Protein AF-A0A177K7T8-F1 (afdb_monomer)

Structure (mmCIF, N/CA/C/O backbone):
data_AF-A0A177K7T8-F1
#
_entry.id   AF-A0A177K7T8-F1
#
loop_
_atom_site.group_PDB
_atom_site.id
_atom_site.type_symbol
_atom_site.label_atom_id
_atom_site.label_alt_id
_atom_site.label_comp_id
_atom_site.label_asym_id
_atom_site.label_entity_id
_atom_site.label_seq_id
_atom_site.pdbx_PDB_ins_code
_atom_site.Cartn_x
_atom_site.Cartn_y
_atom_site.Cartn_z
_atom_site.occupancy
_atom_site.B_iso_or_equiv
_atom_site.auth_seq_id
_atom_site.auth_comp_id
_atom_site.auth_asym_id
_atom_site.auth_atom_id
_atom_site.pdbx_PDB_model_num
ATOM 1 N N . MET A 1 1 ? -25.992 -9.221 53.173 1.00 39.00 1 MET A N 1
ATOM 2 C CA . MET A 1 1 ? -25.599 -9.993 51.975 1.00 39.00 1 MET A CA 1
ATOM 3 C C . MET A 1 1 ? -24.998 -9.022 50.978 1.00 39.00 1 MET A C 1
ATOM 5 O O . MET A 1 1 ? -25.720 -8.191 50.447 1.00 39.00 1 MET A O 1
ATOM 9 N N . SER A 1 2 ? -23.681 -9.056 50.807 1.00 45.81 2 SER A N 1
ATOM 10 C CA . SER A 1 2 ? -22.957 -8.181 49.880 1.00 45.81 2 SER A CA 1
ATOM 11 C C . SER A 1 2 ? -22.927 -8.859 48.512 1.00 45.81 2 SER A C 1
ATOM 13 O O . SER A 1 2 ? -22.487 -10.004 48.419 1.00 45.81 2 SER A O 1
ATOM 15 N N . ALA A 1 3 ? -23.432 -8.201 47.467 1.00 57.06 3 ALA A N 1
ATOM 16 C CA . ALA A 1 3 ? -23.362 -8.731 46.108 1.00 57.06 3 ALA A CA 1
ATOM 17 C C . ALA A 1 3 ? -21.888 -8.940 45.698 1.00 57.06 3 ALA A C 1
ATOM 19 O O . ALA A 1 3 ? -21.054 -8.087 46.018 1.00 57.06 3 ALA A O 1
ATOM 20 N N . PRO A 1 4 ? -21.535 -10.038 45.005 1.00 52.91 4 PRO A N 1
ATOM 21 C CA . PRO A 1 4 ? -20.183 -10.212 44.500 1.00 52.91 4 PRO A CA 1
ATOM 22 C C . PRO A 1 4 ? -19.890 -9.113 43.474 1.00 52.91 4 PRO A C 1
ATOM 24 O O . PRO A 1 4 ? -20.587 -8.983 42.467 1.00 52.91 4 PRO A O 1
ATOM 27 N N . ALA A 1 5 ? -18.860 -8.310 43.744 1.00 59.38 5 ALA A N 1
ATOM 28 C CA . ALA A 1 5 ? -18.326 -7.352 42.791 1.00 59.38 5 ALA A CA 1
ATOM 29 C C . ALA A 1 5 ? -17.803 -8.133 41.580 1.00 59.38 5 ALA A C 1
ATOM 31 O O . ALA A 1 5 ? -16.762 -8.786 41.647 1.00 59.38 5 ALA A O 1
ATOM 32 N N . VAL A 1 6 ? -18.555 -8.107 40.479 1.00 59.41 6 VAL A N 1
ATOM 33 C CA . VAL A 1 6 ? -18.094 -8.633 39.195 1.00 59.41 6 VAL A CA 1
ATOM 34 C C . VAL A 1 6 ? -16.855 -7.817 38.817 1.00 59.41 6 VAL A C 1
ATOM 36 O O . VAL A 1 6 ? -16.982 -6.601 38.644 1.00 59.41 6 VAL A O 1
ATOM 39 N N . PRO A 1 7 ? -15.655 -8.421 38.716 1.00 50.53 7 PRO A N 1
ATOM 40 C CA . PRO A 1 7 ? -14.481 -7.678 38.291 1.00 50.53 7 PRO A CA 1
ATOM 41 C C . PRO A 1 7 ? -14.772 -7.104 36.901 1.00 50.53 7 PRO A C 1
ATOM 43 O O . PRO A 1 7 ? -15.354 -7.816 36.072 1.00 50.53 7 PRO A O 1
ATOM 46 N N . PRO A 1 8 ? -14.419 -5.836 36.622 1.00 54.19 8 PRO A N 1
ATOM 47 C CA . PRO A 1 8 ? -14.640 -5.254 35.309 1.00 54.19 8 PRO A CA 1
ATOM 48 C C . PRO A 1 8 ? -13.919 -6.137 34.295 1.00 54.19 8 PRO A C 1
ATOM 50 O O . 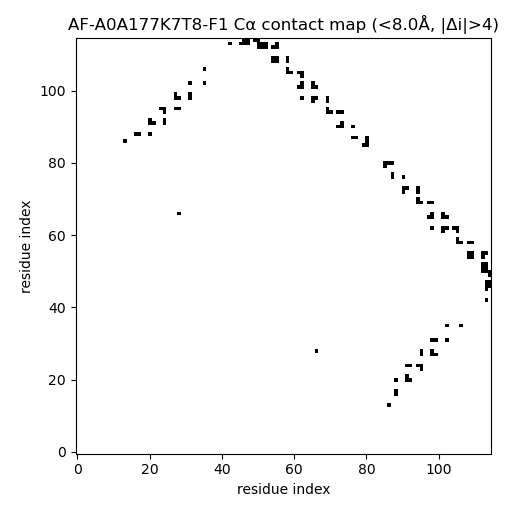PRO A 1 8 ? -12.687 -6.190 34.267 1.00 54.19 8 PRO A O 1
ATOM 53 N N . ARG A 1 9 ? -14.691 -6.893 33.502 1.00 52.22 9 ARG A N 1
ATOM 54 C CA . ARG A 1 9 ? -14.141 -7.727 32.436 1.00 52.22 9 ARG A CA 1
ATOM 55 C C . ARG A 1 9 ? -13.301 -6.803 31.573 1.00 52.22 9 ARG A C 1
ATOM 57 O O . ARG A 1 9 ? -13.809 -5.810 31.058 1.00 52.22 9 ARG A O 1
ATOM 64 N N . LEU A 1 10 ? -12.007 -7.107 31.511 1.00 48.66 10 LEU A N 1
ATOM 65 C CA . LEU A 1 10 ? -10.986 -6.381 30.775 1.00 48.66 10 LEU A CA 1
ATOM 66 C C . LEU A 1 10 ? -11.554 -5.845 29.453 1.00 48.66 10 LEU A C 1
ATOM 68 O O . LEU A 1 10 ? -11.593 -6.543 28.444 1.00 48.66 10 LEU A O 1
ATOM 72 N N . ARG A 1 11 ? -11.836 -4.542 29.412 1.00 47.25 11 ARG A N 1
ATOM 73 C CA . ARG A 1 11 ? -11.992 -3.740 28.185 1.00 47.25 11 ARG A CA 1
ATOM 74 C C . ARG A 1 11 ? -10.657 -3.615 27.412 1.00 47.25 11 ARG A C 1
ATOM 76 O O . ARG A 1 11 ? -10.447 -2.686 26.644 1.00 47.25 11 ARG A O 1
ATOM 83 N N . ARG A 1 12 ? -9.729 -4.546 27.667 1.00 47.38 12 ARG A N 1
ATOM 84 C CA . ARG A 1 12 ? -8.334 -4.626 27.219 1.00 47.38 12 ARG A CA 1
ATOM 85 C C . ARG A 1 12 ? -8.179 -5.477 25.952 1.00 47.38 12 ARG A C 1
ATOM 87 O O . ARG A 1 12 ? -7.127 -5.429 25.332 1.00 47.38 12 ARG A O 1
ATOM 94 N N . SER A 1 13 ? -9.212 -6.230 25.564 1.00 52.44 13 SER A N 1
ATOM 95 C CA . SER A 1 13 ? -9.158 -7.167 24.433 1.00 52.44 13 SER A CA 1
ATOM 96 C C . SER A 1 13 ? -9.230 -6.484 23.055 1.00 52.44 13 SER A C 1
ATOM 98 O O . SER A 1 13 ? -8.498 -6.898 22.164 1.00 52.44 13 SER A O 1
ATOM 100 N N . GLY A 1 14 ? -9.998 -5.399 22.890 1.00 52.38 14 GLY A N 1
ATOM 101 C CA . GLY A 1 14 ? -10.132 -4.726 21.586 1.00 52.38 14 GLY A CA 1
ATOM 102 C C . GLY A 1 14 ? -8.930 -3.850 21.202 1.00 52.38 14 GLY A C 1
ATOM 103 O O . GLY A 1 14 ? -8.461 -3.880 20.070 1.00 52.38 14 GLY A O 1
ATOM 104 N N . ALA A 1 15 ? -8.362 -3.101 22.155 1.00 54.81 15 ALA A N 1
ATOM 105 C CA . ALA A 1 15 ? -7.268 -2.164 21.868 1.00 54.81 15 ALA A CA 1
ATOM 106 C C . ALA A 1 15 ? -5.937 -2.866 21.530 1.00 54.81 15 ALA A C 1
ATOM 108 O O . ALA A 1 15 ? -5.201 -2.401 20.664 1.00 54.81 15 ALA A O 1
ATOM 109 N N . GLY A 1 16 ? -5.640 -3.998 22.184 1.00 54.75 16 GLY A N 1
ATOM 110 C CA . GLY A 1 16 ? -4.430 -4.784 21.916 1.00 54.75 16 GLY A CA 1
ATOM 111 C C . GLY A 1 16 ? -4.468 -5.500 20.564 1.00 54.75 16 GLY A C 1
ATOM 112 O O . GLY A 1 16 ? -3.455 -5.548 19.873 1.00 54.75 16 GLY A O 1
ATOM 113 N N . ALA A 1 17 ? -5.644 -5.987 20.153 1.00 56.44 17 ALA A N 1
ATOM 114 C CA . ALA A 1 17 ? -5.836 -6.603 18.843 1.00 56.44 17 ALA A CA 1
ATOM 115 C C . ALA A 1 17 ? -5.689 -5.575 17.709 1.00 56.44 17 ALA A C 1
ATOM 117 O O . ALA A 1 17 ? -4.981 -5.828 16.742 1.00 56.44 17 ALA A O 1
ATOM 118 N N . VAL A 1 18 ? -6.264 -4.377 17.850 1.00 59.34 18 VAL A N 1
ATOM 119 C CA . VAL A 1 18 ? -6.108 -3.302 16.852 1.00 59.34 18 VAL A CA 1
ATOM 120 C C . VAL A 1 18 ? -4.643 -2.858 16.721 1.00 59.34 18 VAL A C 1
ATOM 122 O O . VAL A 1 18 ? -4.170 -2.652 15.605 1.00 59.34 18 VAL A O 1
ATOM 125 N N . LEU A 1 19 ? -3.898 -2.786 17.832 1.00 63.69 19 LEU A N 1
ATOM 126 C CA . LEU A 1 19 ? -2.459 -2.488 17.824 1.00 63.69 19 LEU A CA 1
ATOM 127 C C . LEU A 1 19 ? -1.637 -3.589 17.141 1.00 63.69 19 LEU A C 1
ATOM 129 O O . LEU A 1 19 ? -0.829 -3.288 16.267 1.00 63.69 19 LEU A O 1
ATOM 133 N N . ALA A 1 20 ? -1.861 -4.857 17.493 1.00 62.94 20 ALA A N 1
ATOM 134 C CA . ALA A 1 20 ? -1.133 -5.981 16.902 1.00 62.94 20 ALA A CA 1
ATOM 135 C C . ALA A 1 20 ? -1.367 -6.093 15.386 1.00 62.94 20 ALA A C 1
ATOM 137 O O . ALA A 1 20 ? -0.440 -6.368 14.624 1.00 62.94 20 ALA A O 1
ATOM 138 N N . VAL A 1 21 ? -2.596 -5.835 14.934 1.00 66.56 21 VAL A N 1
ATOM 139 C CA . VAL A 1 21 ? -2.947 -5.944 13.515 1.00 66.56 21 VAL A CA 1
ATOM 140 C C . VAL A 1 21 ? -2.518 -4.689 12.729 1.00 66.56 21 VAL A C 1
ATOM 142 O O . VAL A 1 21 ? -2.082 -4.809 11.585 1.00 66.56 21 VAL A O 1
ATOM 145 N N . GLY A 1 22 ? -2.510 -3.503 13.351 1.00 68.31 22 GLY A N 1
ATOM 146 C CA . GLY A 1 22 ? -1.895 -2.301 12.771 1.00 68.31 22 GLY A CA 1
ATOM 147 C C . GLY A 1 22 ? -0.384 -2.452 12.547 1.00 68.31 22 GLY A C 1
ATOM 148 O O . GLY A 1 22 ? 0.133 -2.024 11.516 1.00 68.31 22 GLY A O 1
ATOM 149 N N . VAL A 1 23 ? 0.320 -3.136 13.458 1.00 77.75 23 VAL A N 1
ATOM 150 C CA . VAL A 1 23 ? 1.746 -3.466 13.284 1.00 77.75 23 VAL A CA 1
ATOM 151 C C . VAL A 1 23 ? 1.957 -4.388 12.082 1.00 77.75 23 VAL A C 1
ATOM 153 O O . VAL A 1 23 ? 2.846 -4.126 11.279 1.00 77.75 23 VAL A O 1
ATOM 156 N N . LEU A 1 24 ? 1.129 -5.421 11.899 1.00 76.12 24 LEU A N 1
ATOM 157 C CA . LEU A 1 24 ? 1.219 -6.314 10.734 1.00 76.12 24 LEU A CA 1
ATOM 158 C C . LEU A 1 24 ? 1.046 -5.565 9.407 1.00 76.12 24 LEU A C 1
ATOM 160 O O . LEU A 1 24 ? 1.801 -5.799 8.465 1.00 76.12 24 LEU A O 1
ATOM 164 N N . GLN A 1 25 ? 0.093 -4.636 9.336 1.00 79.19 25 GL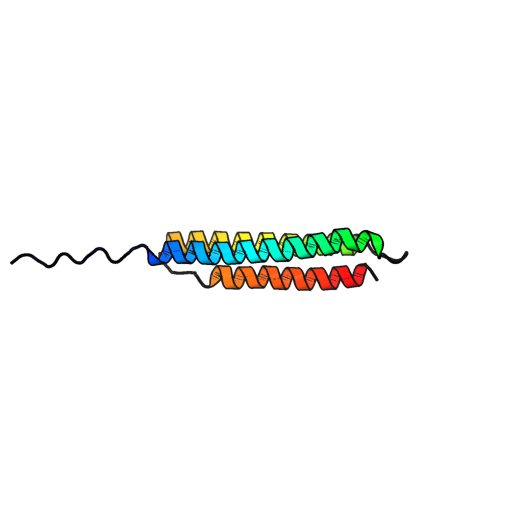N A N 1
ATOM 165 C CA . GLN A 1 25 ? -0.097 -3.805 8.149 1.00 79.19 25 GLN A CA 1
ATOM 166 C C . GLN A 1 25 ? 1.090 -2.863 7.912 1.00 79.19 25 GLN A C 1
ATOM 168 O O . GLN A 1 25 ? 1.550 -2.739 6.778 1.00 79.19 25 GLN A O 1
ATOM 173 N N . ALA A 1 26 ? 1.617 -2.238 8.967 1.00 80.38 26 ALA A N 1
ATOM 174 C CA . ALA A 1 26 ? 2.807 -1.399 8.871 1.00 80.38 26 ALA A CA 1
ATOM 175 C C . ALA A 1 26 ? 4.021 -2.202 8.380 1.00 80.38 26 ALA A C 1
ATOM 177 O O . ALA A 1 26 ? 4.745 -1.738 7.503 1.00 80.38 26 ALA A O 1
ATOM 178 N N . VAL A 1 27 ? 4.202 -3.430 8.877 1.00 84.75 27 VAL A N 1
ATOM 179 C CA . VAL A 1 27 ? 5.245 -4.354 8.409 1.00 84.75 27 VAL A CA 1
ATOM 180 C C . VAL A 1 27 ? 5.032 -4.709 6.937 1.00 84.75 27 VAL A C 1
ATOM 182 O O . VAL A 1 27 ? 5.986 -4.655 6.168 1.00 84.75 27 VAL A O 1
ATOM 185 N N . ALA A 1 28 ? 3.803 -5.007 6.507 1.00 83.12 28 ALA A N 1
ATOM 186 C CA . ALA A 1 28 ? 3.511 -5.310 5.106 1.00 83.12 28 ALA A CA 1
ATOM 187 C C . ALA A 1 28 ? 3.837 -4.127 4.178 1.00 83.12 28 ALA A C 1
ATOM 189 O O . ALA A 1 28 ? 4.483 -4.317 3.146 1.00 83.12 28 ALA A O 1
ATOM 190 N N . ILE A 1 29 ? 3.452 -2.906 4.563 1.00 80.56 29 ILE A N 1
ATOM 19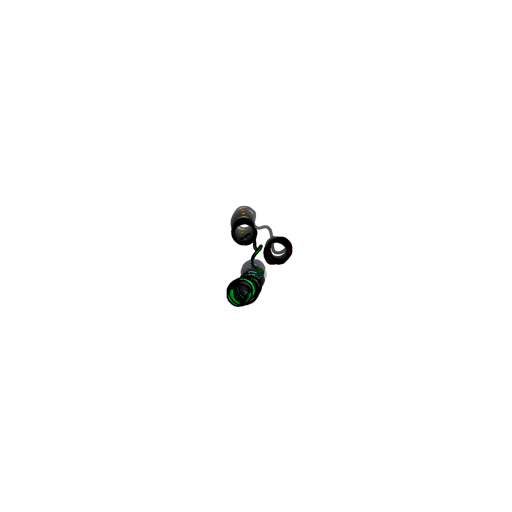1 C CA . ILE A 1 29 ? 3.777 -1.679 3.821 1.00 80.56 29 ILE A CA 1
ATOM 192 C C . ILE A 1 29 ? 5.292 -1.447 3.801 1.00 80.56 29 ILE A C 1
ATOM 194 O O . ILE A 1 29 ? 5.848 -1.163 2.746 1.00 80.56 29 ILE A O 1
ATOM 198 N N . ALA A 1 30 ? 5.976 -1.611 4.935 1.00 87.44 30 ALA A N 1
ATOM 199 C CA . ALA A 1 30 ? 7.420 -1.418 5.024 1.00 87.44 30 ALA A CA 1
ATOM 200 C C . ALA A 1 30 ? 8.189 -2.423 4.155 1.00 87.44 30 ALA A C 1
ATOM 202 O O . ALA A 1 30 ? 9.082 -2.032 3.408 1.00 87.44 30 ALA A O 1
ATOM 203 N N . VAL A 1 31 ? 7.821 -3.706 4.207 1.00 88.75 31 VAL A N 1
ATOM 204 C CA . VAL A 1 31 ? 8.467 -4.764 3.419 1.00 88.75 31 VAL A CA 1
ATOM 205 C C . VAL A 1 31 ? 8.213 -4.558 1.927 1.00 88.75 31 VAL A C 1
ATOM 207 O O . VAL A 1 31 ? 9.160 -4.545 1.147 1.00 88.75 31 VAL A O 1
ATOM 210 N N . THR A 1 32 ? 6.959 -4.356 1.513 1.00 83.75 32 THR A N 1
ATOM 211 C CA . THR A 1 32 ? 6.633 -4.126 0.092 1.00 83.75 32 THR A CA 1
ATOM 212 C C . THR A 1 32 ? 7.233 -2.822 -0.429 1.00 83.75 32 THR A C 1
ATOM 214 O O . THR A 1 32 ? 7.743 -2.795 -1.545 1.00 83.75 32 THR A O 1
ATOM 217 N N . GLY A 1 33 ? 7.266 -1.772 0.394 1.00 83.44 33 GLY A N 1
ATOM 218 C CA . GLY A 1 33 ? 7.935 -0.510 0.089 1.00 83.44 33 GLY A CA 1
ATOM 219 C C . GLY A 1 33 ? 9.443 -0.671 -0.092 1.00 83.44 33 GLY A C 1
ATOM 220 O O . GLY A 1 33 ? 9.992 -0.175 -1.072 1.00 83.44 33 GLY A O 1
ATOM 221 N N . ALA A 1 34 ? 10.110 -1.417 0.793 1.00 87.00 34 ALA A N 1
ATOM 222 C CA . ALA A 1 34 ? 11.532 -1.724 0.657 1.00 87.00 34 ALA A CA 1
ATOM 223 C C . ALA A 1 34 ? 11.812 -2.522 -0.623 1.00 87.00 34 ALA A C 1
ATOM 225 O O . ALA A 1 34 ? 12.725 -2.184 -1.370 1.00 87.00 34 ALA A O 1
ATOM 226 N N . LEU A 1 35 ? 11.001 -3.539 -0.922 1.00 86.38 35 LEU A N 1
ATOM 227 C CA . LEU A 1 35 ? 11.154 -4.319 -2.149 1.00 86.38 35 LEU A CA 1
ATOM 228 C C . LEU A 1 35 ? 10.916 -3.478 -3.413 1.00 86.38 35 LEU A C 1
ATOM 230 O O . LEU A 1 35 ? 11.652 -3.628 -4.387 1.00 86.38 35 LEU A O 1
ATOM 234 N N . TRP A 1 36 ? 9.925 -2.582 -3.397 1.00 84.62 36 TRP A N 1
ATOM 235 C CA . TRP A 1 36 ? 9.675 -1.638 -4.489 1.00 84.62 36 TRP A CA 1
ATOM 236 C C . TRP A 1 36 ? 10.851 -0.680 -4.687 1.00 84.62 36 TRP A C 1
ATOM 238 O O . TRP A 1 36 ? 11.300 -0.472 -5.811 1.00 84.62 36 TRP A O 1
ATOM 248 N N . PHE A 1 37 ? 11.395 -0.145 -3.592 1.00 83.00 37 PHE A N 1
ATOM 249 C CA . PHE A 1 37 ? 12.568 0.722 -3.627 1.00 83.00 37 PHE A CA 1
ATOM 250 C C . PHE A 1 37 ? 13.784 0.004 -4.217 1.00 83.00 37 PHE A C 1
ATOM 252 O O . PHE A 1 37 ? 14.431 0.538 -5.114 1.00 83.00 37 PHE A O 1
ATOM 259 N N . LEU A 1 38 ? 14.063 -1.224 -3.768 1.00 82.81 38 LEU A N 1
ATOM 260 C CA . LEU A 1 38 ? 15.141 -2.044 -4.324 1.00 82.81 38 LEU A CA 1
ATOM 261 C C . LEU A 1 38 ? 14.915 -2.281 -5.824 1.00 82.81 38 LEU A C 1
ATOM 263 O O . LEU A 1 38 ? 15.842 -2.094 -6.605 1.00 82.81 38 LEU A O 1
ATOM 267 N N . ARG A 1 39 ? 13.685 -2.606 -6.248 1.00 81.50 39 ARG A N 1
ATOM 268 C CA . ARG A 1 39 ? 13.345 -2.726 -7.674 1.00 81.50 39 ARG A CA 1
ATOM 269 C C . ARG A 1 39 ? 13.657 -1.448 -8.447 1.00 81.50 39 ARG A C 1
ATOM 271 O O . ARG A 1 39 ? 14.390 -1.518 -9.420 1.00 81.50 39 ARG A O 1
ATOM 278 N N . GLY A 1 40 ? 13.162 -0.293 -8.007 1.00 72.56 40 GLY A N 1
ATOM 279 C CA . GLY A 1 40 ? 13.383 0.977 -8.704 1.00 72.56 40 GLY A CA 1
ATOM 280 C C . GLY A 1 40 ? 14.862 1.368 -8.789 1.00 72.56 40 GLY A C 1
ATOM 281 O O . GLY A 1 40 ? 15.351 1.710 -9.863 1.00 72.56 40 GLY A O 1
ATOM 282 N N . VAL A 1 41 ? 15.597 1.265 -7.676 1.00 70.31 41 VAL A N 1
ATOM 283 C CA . VAL A 1 41 ? 17.021 1.638 -7.608 1.00 70.31 41 VAL A CA 1
ATOM 284 C C . VAL A 1 41 ? 17.892 0.715 -8.456 1.00 70.31 41 VAL A C 1
ATOM 286 O O . VAL A 1 41 ? 18.789 1.190 -9.150 1.00 70.31 41 VAL A O 1
ATOM 289 N N . PHE A 1 42 ? 17.638 -0.594 -8.429 1.00 65.12 42 PHE A N 1
ATOM 290 C CA . PHE A 1 42 ? 18.442 -1.547 -9.195 1.00 65.12 42 PHE A CA 1
ATOM 291 C C . PHE A 1 42 ? 18.016 -1.672 -10.662 1.00 65.12 42 PHE A C 1
ATOM 293 O O . PHE A 1 42 ? 18.821 -2.117 -11.478 1.00 65.12 42 PHE A O 1
ATOM 300 N N . ALA A 1 43 ? 16.816 -1.226 -11.038 1.00 62.12 43 ALA A N 1
ATOM 301 C CA . ALA A 1 43 ? 16.365 -1.292 -12.426 1.00 62.12 43 ALA A CA 1
ATOM 302 C C . ALA A 1 43 ? 17.013 -0.237 -13.342 1.00 62.12 43 ALA A C 1
ATOM 304 O O . ALA A 1 43 ? 17.112 -0.448 -14.550 1.00 62.12 43 ALA A O 1
ATOM 305 N N . GLY A 1 44 ? 17.548 0.854 -12.778 1.00 55.91 44 GLY A N 1
ATOM 306 C CA . GLY A 1 44 ? 18.312 1.857 -13.533 1.00 55.91 44 GLY A CA 1
ATOM 307 C C . GLY A 1 44 ? 19.603 1.316 -14.167 1.00 55.91 44 GLY A C 1
ATOM 308 O O . GLY A 1 44 ? 20.099 1.900 -15.125 1.00 55.91 44 GLY A O 1
ATOM 309 N N . GLY A 1 45 ? 20.131 0.188 -13.673 1.00 58.72 45 GLY A N 1
ATOM 310 C CA . GLY A 1 45 ? 21.310 -0.481 -14.237 1.00 58.72 45 GLY A CA 1
ATOM 311 C C . GLY A 1 45 ? 21.010 -1.569 -15.276 1.00 58.72 45 GLY A C 1
ATOM 312 O O . GLY A 1 45 ? 21.944 -2.071 -15.897 1.00 58.72 45 GLY A O 1
ATOM 313 N N . SER A 1 46 ? 19.743 -1.952 -15.463 1.00 60.53 46 SER A N 1
ATOM 314 C CA . SER A 1 46 ? 19.342 -3.110 -16.279 1.00 60.53 46 SER A CA 1
ATOM 315 C C . SER A 1 46 ? 18.387 -2.783 -17.431 1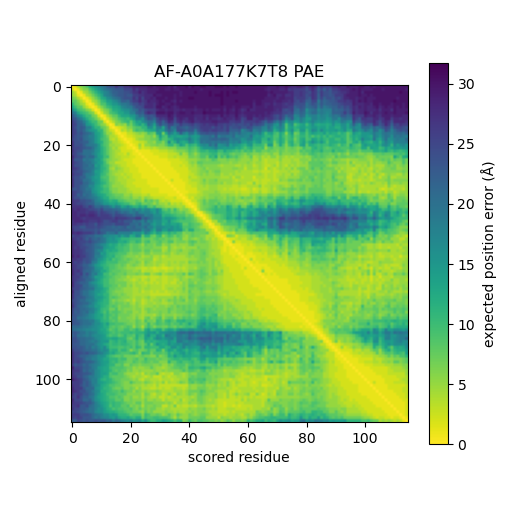.00 60.53 46 SER A C 1
ATOM 317 O O . SER A 1 46 ? 17.879 -3.708 -18.059 1.00 60.53 46 SER A O 1
ATOM 319 N N . CYS A 1 47 ? 18.105 -1.505 -17.698 1.00 66.62 47 CYS A N 1
ATOM 320 C CA . CYS A 1 47 ? 17.165 -1.129 -18.754 1.00 66.62 47 CYS A CA 1
ATOM 321 C C . CYS A 1 47 ? 17.727 -1.380 -20.157 1.00 66.62 47 CYS A C 1
ATOM 323 O O . CYS A 1 47 ? 18.812 -0.908 -20.504 1.00 66.62 47 CYS A O 1
ATOM 325 N N . SER A 1 48 ? 16.941 -2.074 -20.980 1.00 66.25 48 SER A N 1
ATOM 326 C CA . SER A 1 48 ? 17.130 -2.149 -22.429 1.00 66.25 48 SER A CA 1
ATOM 327 C C . SER A 1 48 ? 16.952 -0.754 -23.066 1.00 66.25 48 SER A C 1
ATOM 329 O O . SER A 1 48 ? 16.164 0.048 -22.557 1.00 66.25 48 SER A O 1
ATOM 331 N N . PRO A 1 49 ? 17.617 -0.423 -24.192 1.00 67.38 49 PRO A N 1
ATOM 332 C CA . PRO A 1 49 ? 17.425 0.854 -24.898 1.00 67.38 49 PRO A CA 1
ATOM 333 C C . PRO A 1 49 ? 15.978 1.132 -25.355 1.00 67.38 49 PRO A C 1
ATOM 335 O O . PRO A 1 49 ? 15.681 2.251 -25.766 1.00 67.38 49 PRO A O 1
ATOM 338 N N . SER A 1 50 ? 15.084 0.142 -25.283 1.00 68.06 50 SER A N 1
ATOM 339 C CA . SER A 1 50 ? 13.656 0.233 -25.611 1.00 68.06 50 SER A CA 1
ATOM 340 C C . SER A 1 50 ? 12.719 0.374 -24.402 1.00 68.06 50 SER A C 1
ATOM 342 O O . SER A 1 50 ? 11.509 0.280 -24.586 1.00 68.06 50 SER A O 1
ATOM 344 N N . CYS A 1 51 ? 13.240 0.572 -23.189 1.00 76.31 51 CYS A N 1
ATOM 345 C CA . CYS A 1 51 ? 12.420 0.697 -21.981 1.00 76.31 51 CYS A CA 1
ATOM 346 C C . CYS A 1 51 ? 11.363 1.808 -22.064 1.00 76.31 51 CYS A C 1
ATOM 348 O O . CYS A 1 51 ? 11.667 2.945 -22.438 1.00 76.31 51 CYS A O 1
ATOM 350 N N . ASP A 1 52 ? 10.151 1.498 -21.599 1.00 81.88 52 ASP A N 1
ATOM 351 C CA . ASP A 1 52 ? 9.072 2.473 -21.433 1.00 81.88 52 ASP A CA 1
ATOM 352 C C . ASP A 1 52 ? 9.005 2.965 -19.980 1.00 81.88 52 ASP A C 1
ATOM 354 O O . ASP A 1 52 ? 8.349 2.399 -19.102 1.00 81.88 52 ASP A O 1
ATOM 358 N N . TRP A 1 53 ? 9.691 4.078 -19.728 1.00 77.25 53 TRP A N 1
ATOM 359 C CA . TRP A 1 53 ? 9.686 4.740 -18.425 1.00 77.25 53 TRP A CA 1
ATOM 360 C C . TRP A 1 53 ? 8.304 5.278 -18.029 1.00 77.25 53 TRP A C 1
ATOM 362 O O . TRP A 1 53 ? 8.004 5.364 -16.840 1.00 77.25 53 TRP A O 1
ATOM 372 N N . GLY A 1 54 ? 7.431 5.575 -18.998 1.00 81.12 54 GLY A N 1
ATOM 373 C CA . GLY A 1 54 ? 6.077 6.053 -18.727 1.00 81.12 54 GLY A CA 1
ATOM 374 C C . GLY A 1 54 ? 5.202 4.978 -18.081 1.00 81.12 54 GLY A C 1
ATOM 375 O O . GLY A 1 54 ? 4.486 5.258 -17.115 1.00 81.12 54 GLY A O 1
ATOM 376 N N . THR A 1 55 ? 5.285 3.728 -18.548 1.00 79.50 55 THR A N 1
ATOM 377 C CA . THR A 1 55 ? 4.604 2.608 -17.872 1.00 79.50 55 THR A CA 1
ATOM 378 C C . THR A 1 55 ? 5.273 2.222 -16.555 1.00 79.50 55 THR A C 1
ATOM 380 O O . THR A 1 55 ? 4.568 1.829 -15.622 1.00 79.50 55 THR A O 1
ATOM 383 N N . ALA A 1 56 ? 6.593 2.383 -16.427 1.00 77.19 56 ALA A N 1
ATOM 384 C CA . ALA A 1 56 ? 7.293 2.184 -15.157 1.00 77.19 56 ALA A CA 1
ATOM 385 C C . ALA A 1 56 ? 6.816 3.176 -14.071 1.00 77.19 56 ALA A C 1
ATOM 387 O O . ALA A 1 56 ? 6.532 2.768 -12.939 1.00 77.19 56 ALA A O 1
ATOM 388 N N . ASP A 1 57 ? 6.627 4.451 -14.426 1.00 80.88 57 ASP A N 1
ATOM 389 C CA . ASP A 1 57 ? 6.064 5.470 -13.531 1.00 80.88 57 ASP A CA 1
ATOM 390 C C . ASP A 1 57 ? 4.603 5.166 -13.166 1.00 80.88 57 ASP A C 1
ATOM 392 O O . ASP A 1 57 ? 4.208 5.254 -11.996 1.00 80.88 57 ASP A O 1
ATOM 396 N N . ALA A 1 58 ? 3.799 4.727 -14.141 1.00 80.88 58 ALA A N 1
ATOM 397 C CA . ALA A 1 58 ? 2.420 4.306 -13.901 1.00 80.88 58 ALA A CA 1
ATOM 398 C C . ALA A 1 58 ? 2.338 3.110 -12.932 1.00 80.88 58 ALA A C 1
ATOM 400 O O . ALA A 1 58 ? 1.453 3.068 -12.073 1.00 80.88 58 ALA A O 1
ATOM 401 N N . ALA A 1 59 ? 3.282 2.166 -13.005 1.00 81.56 59 ALA A N 1
ATOM 402 C CA . ALA A 1 59 ? 3.382 1.058 -12.056 1.00 81.56 59 ALA A CA 1
ATOM 403 C C . ALA A 1 59 ? 3.670 1.549 -10.625 1.00 81.56 59 ALA A C 1
ATOM 405 O O . ALA A 1 59 ? 3.062 1.063 -9.666 1.00 81.56 59 ALA A O 1
ATOM 406 N N . GLY A 1 60 ? 4.516 2.573 -10.477 1.00 76.81 60 GLY A N 1
ATOM 407 C CA . GLY A 1 60 ? 4.736 3.252 -9.198 1.00 76.81 60 GLY A CA 1
ATOM 408 C C . GLY A 1 60 ? 3.468 3.893 -8.638 1.00 76.81 60 GLY A C 1
ATOM 409 O O . GLY A 1 60 ? 3.160 3.725 -7.454 1.00 76.81 60 GLY A O 1
ATOM 410 N N . MET A 1 61 ? 2.682 4.560 -9.488 1.00 83.62 61 MET A N 1
ATOM 411 C CA . MET A 1 61 ? 1.393 5.139 -9.090 1.00 83.62 61 MET A CA 1
ATOM 412 C C . MET A 1 61 ? 0.375 4.072 -8.669 1.00 83.62 61 MET A C 1
ATOM 414 O O . MET A 1 61 ? -0.351 4.280 -7.695 1.00 83.62 61 MET A O 1
ATOM 418 N N . LEU A 1 62 ? 0.343 2.916 -9.343 1.00 80.75 62 LEU A N 1
ATOM 419 C CA . LEU A 1 62 ? -0.517 1.787 -8.969 1.00 80.75 62 LEU A CA 1
ATOM 420 C C . LEU A 1 62 ? -0.180 1.258 -7.570 1.00 80.75 62 LEU A C 1
ATOM 422 O O . LEU A 1 62 ? -1.080 1.068 -6.747 1.00 80.75 62 LEU A O 1
ATOM 426 N N . PHE A 1 63 ? 1.108 1.066 -7.270 1.00 81.50 63 PHE A N 1
ATOM 427 C CA . PHE A 1 63 ? 1.529 0.616 -5.945 1.00 81.50 63 PHE A CA 1
ATOM 428 C C . PHE A 1 63 ? 1.246 1.667 -4.861 1.00 81.50 63 PHE A C 1
ATOM 430 O O . PHE A 1 63 ? 0.671 1.343 -3.818 1.00 81.50 63 PHE A O 1
ATOM 437 N N . GLY A 1 64 ? 1.562 2.939 -5.126 1.00 82.06 64 GLY A N 1
ATOM 438 C CA . GLY A 1 64 ? 1.243 4.047 -4.222 1.00 82.06 64 GLY A CA 1
ATOM 439 C C . GLY A 1 64 ? -0.259 4.155 -3.937 1.00 82.06 64 GLY A C 1
ATOM 440 O O . GLY A 1 64 ? -0.665 4.305 -2.782 1.00 82.06 64 GLY A O 1
ATOM 441 N N . GLY A 1 65 ? -1.093 3.984 -4.966 1.00 83.12 65 GLY A N 1
ATOM 442 C CA . GLY A 1 65 ? -2.549 3.934 -4.849 1.00 83.12 65 GLY A CA 1
ATOM 443 C C . GLY A 1 65 ? -3.040 2.776 -3.977 1.00 83.12 65 GLY A C 1
ATOM 444 O O . GLY A 1 65 ? -3.920 2.976 -3.140 1.00 83.12 65 GLY A O 1
ATOM 445 N N . ALA A 1 66 ? -2.439 1.589 -4.098 1.00 82.31 66 ALA A N 1
ATOM 446 C CA . ALA A 1 66 ? -2.774 0.436 -3.259 1.00 82.31 66 ALA A CA 1
ATOM 447 C C . ALA A 1 66 ? -2.444 0.670 -1.772 1.00 82.31 66 ALA A C 1
ATOM 449 O O . ALA A 1 66 ? -3.239 0.303 -0.901 1.00 82.31 66 ALA A O 1
ATOM 450 N N . ILE A 1 67 ? -1.317 1.327 -1.469 1.00 80.62 67 ILE A N 1
ATOM 451 C CA . ILE A 1 67 ? -0.971 1.735 -0.096 1.00 80.62 67 ILE A CA 1
ATOM 452 C C . ILE A 1 67 ? -2.020 2.714 0.442 1.00 80.62 67 ILE A C 1
ATOM 454 O O . ILE A 1 67 ? -2.558 2.508 1.531 1.00 80.62 67 ILE A O 1
ATOM 458 N N . LEU A 1 68 ? -2.349 3.755 -0.327 1.00 84.50 68 LEU A N 1
ATOM 459 C CA . LEU A 1 68 ? -3.326 4.778 0.059 1.00 84.50 68 LEU A CA 1
ATOM 460 C C . LEU A 1 68 ? -4.716 4.180 0.307 1.00 84.50 68 LEU A C 1
ATOM 462 O O . LEU A 1 68 ? -5.344 4.472 1.326 1.00 84.50 68 LEU A O 1
ATOM 466 N N . ALA A 1 69 ? -5.165 3.285 -0.575 1.00 81.31 69 ALA A N 1
ATOM 467 C CA . ALA A 1 69 ? -6.418 2.555 -0.420 1.00 81.31 69 ALA A CA 1
ATOM 468 C C . ALA A 1 69 ? -6.416 1.688 0.848 1.00 81.31 69 ALA A C 1
ATOM 470 O O . ALA A 1 69 ? -7.391 1.686 1.597 1.00 81.31 69 ALA A O 1
ATOM 471 N N . SER A 1 70 ? -5.308 1.000 1.132 1.00 77.75 70 SER A N 1
ATOM 472 C CA . SER A 1 70 ? -5.159 0.189 2.343 1.00 77.75 70 SER A CA 1
ATOM 473 C C . SER A 1 70 ? -5.243 1.037 3.620 1.00 77.75 70 SER A C 1
ATOM 475 O O . SER A 1 70 ? -5.968 0.701 4.563 1.00 77.75 70 SER A O 1
ATOM 477 N N . LEU A 1 71 ? -4.568 2.187 3.648 1.00 79.75 71 LEU A N 1
ATOM 478 C CA . LEU A 1 71 ? -4.649 3.116 4.777 1.00 79.75 71 LEU A CA 1
ATOM 479 C C . LEU A 1 71 ? -6.072 3.657 4.959 1.00 79.75 71 LEU A C 1
ATOM 481 O O . LEU A 1 71 ? -6.583 3.672 6.080 1.00 79.75 71 LEU A O 1
ATOM 485 N N . ALA A 1 72 ? -6.742 4.032 3.867 1.00 84.88 72 ALA A N 1
ATOM 486 C CA . ALA A 1 72 ? -8.119 4.515 3.902 1.00 84.88 72 ALA A CA 1
ATOM 487 C C . ALA A 1 72 ? -9.092 3.446 4.428 1.00 84.88 72 ALA A C 1
ATOM 489 O O . ALA A 1 72 ? -9.878 3.727 5.333 1.00 84.88 72 ALA A O 1
ATOM 490 N N . LEU A 1 73 ? -9.005 2.206 3.931 1.00 80.62 73 LEU A N 1
ATOM 491 C CA . LEU A 1 73 ? -9.830 1.083 4.396 1.00 80.62 73 LEU A CA 1
ATOM 492 C C . LEU A 1 73 ? -9.641 0.824 5.893 1.00 80.62 73 LEU A C 1
ATOM 494 O O . LEU A 1 73 ? -10.609 0.598 6.621 1.00 80.62 73 LEU A O 1
ATOM 498 N N . THR A 1 74 ? -8.402 0.915 6.368 1.00 77.31 74 THR A N 1
ATOM 499 C CA . THR A 1 74 ? -8.081 0.710 7.784 1.00 77.31 74 THR A CA 1
ATOM 500 C C . THR A 1 74 ? -8.591 1.855 8.652 1.00 77.31 74 THR A C 1
ATOM 502 O O . THR A 1 74 ? -9.165 1.608 9.713 1.00 77.31 74 THR A O 1
ATOM 505 N N . ALA A 1 75 ? -8.461 3.102 8.194 1.00 76.06 75 ALA A N 1
ATOM 506 C CA . ALA A 1 75 ? -9.009 4.264 8.887 1.00 76.06 75 ALA A CA 1
ATOM 507 C C . ALA A 1 75 ? -10.539 4.174 9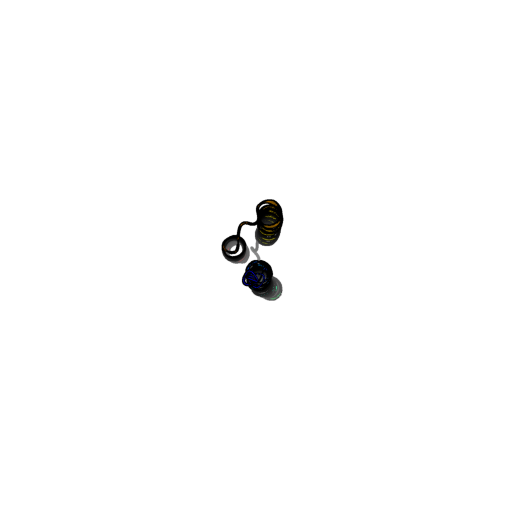.004 1.00 76.06 75 ALA A C 1
ATOM 509 O O . ALA A 1 75 ? -11.088 4.358 10.092 1.00 76.06 75 ALA A O 1
ATOM 510 N N . VAL A 1 76 ? -11.230 3.811 7.918 1.00 78.69 76 VAL A N 1
ATOM 511 C CA . VAL A 1 76 ? -12.685 3.594 7.924 1.00 78.69 76 VAL A CA 1
ATOM 512 C C . VAL A 1 76 ? -13.057 2.495 8.917 1.00 78.69 76 VAL A C 1
ATOM 514 O O . VAL A 1 76 ? -13.953 2.688 9.737 1.00 78.69 76 VAL A O 1
ATOM 517 N N . ALA A 1 77 ? -12.340 1.371 8.912 1.00 72.81 77 ALA A N 1
ATOM 518 C CA . ALA A 1 77 ? -12.581 0.276 9.844 1.00 72.81 77 ALA A CA 1
ATOM 519 C C . ALA A 1 77 ? -12.385 0.684 11.307 1.00 72.81 77 ALA A C 1
ATOM 521 O O . ALA A 1 77 ? -13.202 0.324 12.152 1.00 72.81 77 ALA A O 1
ATOM 522 N N . ALA A 1 78 ? -11.352 1.475 11.605 1.00 70.44 78 ALA A N 1
ATOM 523 C CA . ALA A 1 78 ? -11.106 2.002 12.942 1.00 70.44 78 ALA A CA 1
ATOM 524 C C . ALA A 1 78 ? -12.243 2.928 13.404 1.00 70.44 78 ALA A C 1
ATOM 526 O O . ALA A 1 78 ? -12.725 2.798 14.531 1.00 70.44 78 ALA A O 1
ATOM 527 N N . VAL A 1 79 ? -12.729 3.814 12.526 1.00 74.38 79 VAL A N 1
ATOM 528 C CA . VAL A 1 79 ? -13.875 4.688 12.828 1.00 74.38 79 VAL A CA 1
ATOM 529 C C . VAL A 1 79 ? -15.140 3.864 13.071 1.00 74.38 79 VAL A C 1
ATOM 531 O O . VAL A 1 79 ? -15.845 4.104 14.052 1.00 74.38 79 VAL A O 1
ATOM 534 N N . VAL A 1 80 ? -15.424 2.867 12.228 1.00 72.44 80 VAL A N 1
ATOM 535 C CA . VAL A 1 80 ? -16.595 1.990 12.390 1.00 72.44 80 VAL A CA 1
ATOM 536 C C . VAL A 1 80 ? -16.496 1.175 13.680 1.00 72.44 80 VAL A C 1
ATOM 538 O O . VAL A 1 80 ? -17.479 1.106 14.422 1.00 72.44 80 VAL A O 1
ATOM 541 N N . ALA A 1 81 ? -15.327 0.612 13.995 1.00 69.31 81 ALA A N 1
ATOM 542 C CA . ALA A 1 81 ? -15.083 -0.113 15.243 1.00 69.31 81 ALA A CA 1
ATOM 543 C C . ALA A 1 81 ? -15.337 0.786 16.459 1.00 69.31 81 ALA A C 1
ATOM 545 O O . ALA A 1 81 ? -16.042 0.393 17.390 1.00 69.31 81 ALA A O 1
ATOM 546 N N . TRP A 1 82 ? -14.843 2.027 16.419 1.00 69.44 82 TRP A N 1
ATOM 547 C CA . TRP A 1 82 ? -15.028 2.997 17.497 1.00 69.44 82 TRP A CA 1
ATOM 548 C C . TRP A 1 82 ? -16.495 3.399 17.686 1.00 69.44 82 TRP A C 1
ATOM 550 O O . TRP A 1 82 ? -16.955 3.554 18.816 1.00 69.44 82 TRP A O 1
ATOM 560 N N . ARG A 1 83 ? -17.252 3.520 16.589 1.00 75.12 83 ARG A N 1
ATOM 561 C CA . ARG A 1 83 ? -18.675 3.893 16.616 1.00 75.12 83 ARG A CA 1
ATOM 562 C C . ARG A 1 83 ? -19.604 2.751 17.022 1.00 75.12 83 ARG A C 1
ATOM 564 O O . ARG A 1 83 ? -20.634 3.013 17.630 1.00 75.12 83 ARG A O 1
ATOM 571 N N . THR A 1 84 ? -19.271 1.510 16.670 1.00 75.06 84 THR A N 1
ATOM 572 C CA . THR A 1 84 ? -20.173 0.352 16.829 1.00 75.06 84 THR A CA 1
ATOM 573 C C . THR A 1 84 ? -19.774 -0.603 17.951 1.00 75.06 84 THR A C 1
ATOM 575 O O . THR A 1 84 ? -20.565 -1.470 18.313 1.00 75.06 84 THR A O 1
ATOM 578 N N . GLY A 1 85 ? -18.561 -0.477 18.500 1.00 66.62 85 GLY A N 1
ATOM 579 C CA . GLY A 1 85 ? -18.031 -1.392 19.515 1.00 66.62 85 GLY A CA 1
ATOM 580 C C . GLY A 1 85 ? -17.788 -2.818 19.004 1.00 66.62 85 GLY A C 1
ATOM 581 O O . GLY A 1 85 ? -17.611 -3.723 19.815 1.00 66.62 85 GLY A O 1
ATOM 582 N N . ARG A 1 86 ? -17.809 -3.033 17.679 1.00 68.50 86 ARG A N 1
ATOM 583 C CA . ARG A 1 86 ? -17.529 -4.328 17.043 1.00 68.50 86 ARG A CA 1
ATOM 584 C C . ARG A 1 86 ? -16.030 -4.541 16.849 1.00 68.50 86 ARG A C 1
ATOM 586 O O . ARG A 1 86 ? -15.327 -3.632 16.412 1.00 68.50 86 ARG A O 1
ATOM 593 N N . ASP A 1 87 ? -15.577 -5.770 17.086 1.00 66.19 87 ASP A N 1
ATOM 594 C CA . ASP A 1 87 ? -14.232 -6.206 16.712 1.00 66.19 87 ASP A CA 1
ATOM 595 C C . ASP A 1 87 ? -14.143 -6.391 15.194 1.00 66.19 87 ASP A C 1
ATOM 597 O O . ASP A 1 87 ? -14.800 -7.249 14.608 1.00 66.19 87 ASP A O 1
ATOM 601 N N . LEU A 1 88 ? -13.316 -5.562 14.560 1.00 64.94 88 LEU A N 1
ATOM 602 C CA . LEU A 1 88 ? -13.049 -5.556 13.117 1.00 64.94 88 LEU A CA 1
ATOM 603 C C . LEU A 1 88 ? -11.607 -5.999 12.824 1.00 64.94 88 LEU A C 1
ATOM 605 O O . LEU A 1 88 ? -10.984 -5.548 11.866 1.00 64.94 88 LEU A O 1
ATOM 609 N N . ALA A 1 89 ? -11.065 -6.900 13.649 1.00 66.50 89 ALA A N 1
ATOM 610 C CA . ALA A 1 89 ? -9.683 -7.378 13.554 1.00 66.50 89 ALA A CA 1
ATOM 611 C C . ALA A 1 89 ? -9.350 -8.073 12.215 1.00 66.50 89 ALA A C 1
ATOM 613 O O . ALA A 1 89 ? -8.181 -8.185 11.861 1.00 66.50 89 ALA A O 1
ATOM 614 N N . TRP A 1 90 ? -10.357 -8.501 11.441 1.00 66.62 90 TRP A N 1
ATOM 615 C CA . TRP A 1 90 ? -10.171 -9.038 10.087 1.00 66.62 90 TRP A CA 1
ATOM 616 C C . TRP A 1 90 ?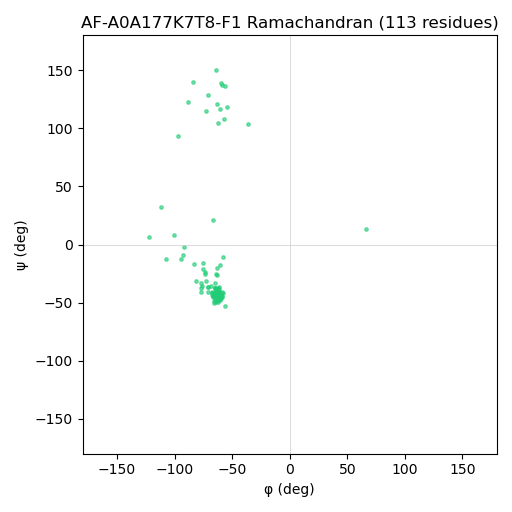 -9.839 -7.964 9.043 1.00 66.62 90 TRP A C 1
ATOM 618 O O . TRP A 1 90 ? -9.258 -8.280 8.007 1.00 66.62 90 TRP A O 1
ATOM 628 N N . VAL A 1 91 ? -10.199 -6.698 9.279 1.00 66.81 91 VAL A N 1
ATOM 629 C CA . VAL A 1 91 ? -10.080 -5.653 8.253 1.00 66.81 91 VAL A CA 1
ATOM 630 C C . VAL A 1 91 ? -8.630 -5.343 7.893 1.00 66.81 91 VAL A C 1
ATOM 632 O O . VAL A 1 91 ? -8.341 -5.301 6.701 1.00 66.81 91 VAL A O 1
ATOM 635 N 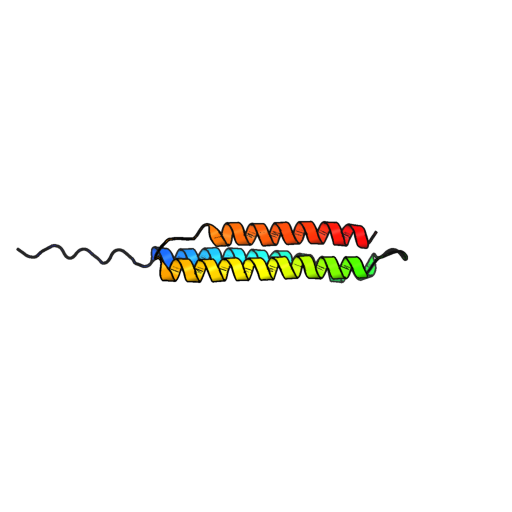N . PRO A 1 92 ? -7.682 -5.197 8.833 1.00 66.19 92 PRO A N 1
ATOM 636 C CA . PRO A 1 92 ? -6.314 -4.903 8.437 1.00 66.19 92 PRO A CA 1
ATOM 637 C C . PRO A 1 92 ? -5.584 -6.137 7.876 1.00 66.19 92 PRO A C 1
ATOM 639 O O . PRO A 1 92 ? -4.621 -5.978 7.135 1.00 66.19 92 PRO A O 1
ATOM 642 N N . LEU A 1 93 ? -6.103 -7.353 8.097 1.00 71.56 93 LEU A N 1
ATOM 643 C CA . LEU A 1 93 ? -5.699 -8.565 7.367 1.00 71.56 93 LEU A CA 1
ATOM 644 C C . LEU A 1 93 ? -6.071 -8.473 5.877 1.00 71.56 93 LEU A C 1
ATOM 646 O O . LEU A 1 93 ? -5.223 -8.688 5.013 1.00 71.56 93 LEU A O 1
ATOM 650 N N . VAL A 1 94 ? -7.314 -8.081 5.578 1.00 77.75 94 VAL A N 1
ATOM 651 C CA . VAL A 1 94 ? -7.773 -7.805 4.203 1.00 77.75 94 VAL A CA 1
ATOM 652 C C . VAL A 1 94 ? -7.027 -6.606 3.606 1.00 77.75 94 VAL A C 1
ATOM 654 O O . VAL A 1 94 ? -6.664 -6.594 2.436 1.00 77.75 94 VAL A O 1
ATOM 657 N N . SER A 1 95 ? -6.736 -5.595 4.417 1.00 74.06 95 SER A N 1
ATOM 658 C CA . SER A 1 95 ? -6.002 -4.413 3.973 1.00 74.06 95 SER A CA 1
ATOM 659 C C . SER A 1 95 ? -4.540 -4.726 3.643 1.00 74.06 95 SER A C 1
ATOM 661 O O . SER A 1 95 ? -3.983 -4.162 2.700 1.00 74.06 95 SER A O 1
ATOM 663 N N . ALA A 1 96 ? -3.911 -5.641 4.384 1.00 74.81 96 ALA A N 1
ATOM 664 C CA . ALA A 1 96 ? -2.562 -6.114 4.098 1.00 74.81 96 ALA A CA 1
ATOM 665 C C . ALA A 1 96 ? -2.511 -6.929 2.798 1.00 74.81 96 ALA A C 1
ATOM 667 O O . ALA A 1 96 ? -1.600 -6.730 1.995 1.00 74.81 96 ALA A O 1
ATOM 668 N N . SER A 1 97 ? -3.501 -7.791 2.535 1.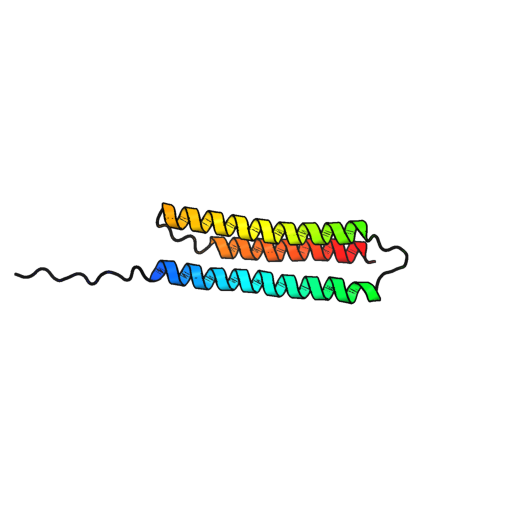00 80.44 97 SER A N 1
ATOM 669 C CA . SER A 1 97 ? -3.551 -8.537 1.272 1.00 80.44 97 SER A CA 1
ATOM 670 C C . SER A 1 97 ? -3.754 -7.624 0.060 1.00 80.44 97 SER A C 1
ATOM 672 O O . SER A 1 97 ? -3.155 -7.884 -0.980 1.00 80.44 97 SER A O 1
ATOM 674 N N . VAL A 1 98 ? -4.485 -6.511 0.200 1.00 81.25 98 VAL A N 1
ATOM 675 C CA . VAL A 1 98 ? -4.581 -5.469 -0.843 1.00 81.25 98 VAL A CA 1
ATOM 676 C C . VAL A 1 98 ? -3.216 -4.845 -1.151 1.00 81.25 98 VAL A C 1
ATOM 678 O O . VAL A 1 98 ? -2.885 -4.671 -2.322 1.00 81.25 98 VAL A O 1
ATOM 681 N N . VAL A 1 99 ? -2.392 -4.555 -0.135 1.00 81.50 99 VAL A N 1
ATOM 682 C CA . VAL A 1 99 ? -1.035 -4.003 -0.342 1.00 81.50 99 VAL A CA 1
ATOM 683 C C . VAL A 1 99 ? -0.144 -5.010 -1.063 1.00 81.50 99 VAL A C 1
ATOM 685 O O . VAL A 1 99 ? 0.543 -4.648 -2.015 1.00 81.50 99 VAL A O 1
ATOM 688 N N . VAL A 1 100 ? -0.182 -6.281 -0.654 1.00 83.44 100 VAL A N 1
ATOM 689 C CA . VAL A 1 100 ? 0.605 -7.347 -1.293 1.00 83.44 100 VAL A CA 1
ATOM 690 C C . VAL A 1 100 ? 0.157 -7.573 -2.738 1.00 83.44 100 VAL A C 1
ATOM 692 O O . VAL A 1 100 ? 0.997 -7.655 -3.630 1.00 83.44 100 VAL A O 1
ATOM 695 N N . ALA A 1 101 ? -1.151 -7.629 -2.997 1.00 84.81 101 ALA A N 1
ATOM 696 C CA . ALA A 1 101 ? -1.688 -7.783 -4.347 1.00 84.81 101 ALA A CA 1
ATOM 697 C C . ALA A 1 101 ? -1.339 -6.583 -5.242 1.00 84.81 101 ALA A C 1
ATOM 699 O O . ALA A 1 101 ? -0.911 -6.773 -6.379 1.00 84.81 101 ALA A O 1
ATOM 700 N N . GLY A 1 102 ? -1.457 -5.360 -4.715 1.00 80.25 102 GLY A N 1
ATOM 701 C CA . GLY A 1 102 ? -1.071 -4.136 -5.418 1.00 80.25 102 GLY A CA 1
ATOM 702 C C . GLY A 1 102 ? 0.418 -4.102 -5.755 1.00 80.25 102 GLY A C 1
ATOM 703 O O . GLY A 1 102 ? 0.783 -3.767 -6.878 1.00 80.25 102 GLY A O 1
ATOM 704 N N . TYR A 1 103 ? 1.271 -4.530 -4.822 1.00 83.75 103 TYR A N 1
ATOM 705 C CA . TYR A 1 103 ? 2.703 -4.690 -5.065 1.00 83.75 103 TYR A CA 1
ATOM 706 C C . TYR A 1 103 ? 2.993 -5.709 -6.174 1.00 83.75 103 TYR A C 1
ATOM 708 O O . TYR A 1 103 ? 3.768 -5.414 -7.078 1.00 83.75 103 TYR A O 1
ATOM 716 N N . LEU A 1 104 ? 2.368 -6.892 -6.138 1.00 86.81 104 LEU A N 1
ATOM 717 C CA . LEU A 1 104 ? 2.580 -7.924 -7.159 1.00 86.81 104 LEU A CA 1
ATOM 718 C C . LEU A 1 104 ? 2.123 -7.456 -8.544 1.00 86.81 104 LEU A C 1
ATOM 720 O O . LEU A 1 104 ? 2.842 -7.656 -9.519 1.00 86.81 104 LEU A O 1
ATOM 724 N N . ALA A 1 105 ? 0.965 -6.800 -8.632 1.00 84.81 105 ALA A N 1
ATOM 725 C CA . ALA A 1 105 ? 0.465 -6.245 -9.886 1.00 84.81 105 ALA A CA 1
ATOM 726 C C . ALA A 1 105 ? 1.408 -5.165 -10.440 1.00 84.81 105 ALA A C 1
ATOM 728 O O . ALA A 1 105 ? 1.797 -5.227 -11.605 1.00 84.81 105 ALA A O 1
ATOM 729 N N . ALA A 1 106 ? 1.834 -4.222 -9.596 1.00 79.62 106 ALA A N 1
ATOM 730 C CA . ALA A 1 106 ? 2.777 -3.180 -9.985 1.00 79.62 106 ALA A CA 1
ATOM 731 C C . ALA A 1 106 ? 4.132 -3.762 -10.410 1.00 79.62 106 ALA A C 1
ATOM 733 O O . ALA A 1 106 ? 4.700 -3.325 -11.404 1.00 79.62 106 ALA A O 1
ATOM 734 N N . ALA A 1 107 ? 4.627 -4.783 -9.706 1.00 82.44 107 ALA A N 1
ATOM 735 C CA . ALA A 1 107 ? 5.867 -5.468 -10.048 1.00 82.44 107 ALA A CA 1
ATOM 736 C C . ALA A 1 107 ? 5.797 -6.135 -11.428 1.00 82.44 107 ALA A C 1
ATOM 738 O O . ALA A 1 107 ? 6.738 -6.011 -12.200 1.00 82.44 107 ALA A O 1
ATOM 739 N N . VAL A 1 108 ? 4.682 -6.792 -11.764 1.00 86.00 108 VAL A N 1
ATOM 740 C CA . VAL A 1 108 ? 4.490 -7.403 -13.091 1.00 86.00 108 VAL A CA 1
ATOM 741 C C . VAL A 1 108 ? 4.482 -6.345 -14.195 1.00 86.00 108 VAL A C 1
ATOM 743 O O . VAL A 1 108 ? 5.125 -6.542 -15.222 1.00 86.00 108 VAL A O 1
ATOM 746 N N . VAL A 1 109 ? 3.783 -5.224 -13.988 1.00 82.25 109 VAL A N 1
ATOM 747 C CA . VAL A 1 109 ? 3.735 -4.121 -14.965 1.00 82.25 109 VAL A CA 1
ATOM 748 C C . VAL A 1 109 ? 5.116 -3.488 -15.140 1.00 82.25 109 VAL A C 1
ATOM 750 O O . VAL A 1 109 ? 5.547 -3.262 -16.266 1.00 82.25 109 VAL A O 1
ATOM 753 N N . PHE A 1 110 ? 5.832 -3.260 -14.041 1.00 80.75 110 PHE A N 1
ATOM 754 C CA . PHE A 1 110 ? 7.184 -2.710 -14.060 1.00 80.75 110 PHE A CA 1
ATOM 755 C C . PHE A 1 110 ? 8.172 -3.652 -14.760 1.00 80.75 110 PHE A C 1
ATOM 757 O O . PHE A 1 110 ? 8.877 -3.239 -15.674 1.00 80.75 110 PHE A O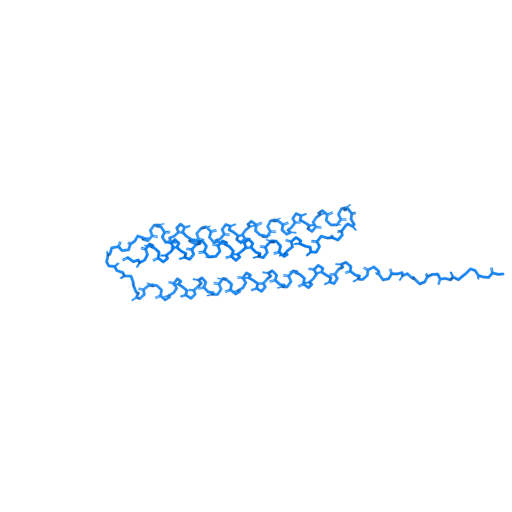 1
ATOM 764 N N . ASP A 1 111 ? 8.182 -4.939 -14.400 1.00 80.69 111 ASP A N 1
ATOM 765 C CA . ASP A 1 111 ? 9.069 -5.935 -15.011 1.00 80.69 111 ASP A CA 1
ATOM 766 C C . ASP A 1 111 ? 8.770 -6.118 -16.518 1.00 80.69 111 ASP A C 1
ATOM 768 O O . ASP A 1 111 ? 9.665 -6.489 -17.277 1.00 80.69 111 ASP A O 1
ATOM 772 N N . ALA A 1 112 ? 7.533 -5.855 -16.965 1.00 80.88 112 ALA A N 1
ATOM 773 C CA . ALA A 1 112 ? 7.161 -5.849 -18.381 1.00 80.88 112 ALA A CA 1
ATOM 774 C C . ALA A 1 112 ? 7.626 -4.584 -19.123 1.00 80.88 112 ALA A C 1
ATOM 776 O O . ALA A 1 112 ? 8.037 -4.690 -20.272 1.00 80.88 112 ALA A O 1
ATOM 777 N N . ALA A 1 113 ? 7.583 -3.416 -18.477 1.00 78.50 113 ALA A N 1
ATOM 778 C CA . ALA A 1 113 ? 8.015 -2.143 -19.061 1.00 78.50 113 ALA A CA 1
ATOM 779 C C . ALA A 1 113 ? 9.546 -2.014 -19.183 1.00 78.50 113 ALA A C 1
ATOM 781 O O . ALA A 1 113 ? 10.048 -1.272 -20.027 1.00 78.50 113 ALA A O 1
ATOM 782 N N . MET A 1 114 ? 10.285 -2.737 -18.333 1.00 74.38 114 MET A N 1
ATOM 783 C CA . MET A 1 114 ? 11.749 -2.666 -18.243 1.00 74.38 114 MET A CA 1
ATOM 784 C C . MET A 1 114 ? 12.499 -3.680 -19.133 1.00 74.38 114 MET A C 1
ATOM 786 O O . MET A 1 114 ? 13.732 -3.688 -19.132 1.00 74.38 114 MET A O 1
ATOM 790 N N . ARG A 1 115 ? 11.789 -4.554 -19.859 1.00 70.44 115 ARG A N 1
ATOM 791 C CA . ARG A 1 115 ? 12.358 -5.511 -20.829 1.00 70.44 115 ARG A CA 1
ATOM 792 C C . ARG A 1 115 ? 12.252 -4.969 -22.247 1.00 70.44 115 ARG A C 1
ATOM 794 O O . ARG A 1 115 ? 13.255 -5.094 -22.985 1.00 70.44 115 ARG A O 1
#

Sequence (115 aa):
MSAPAVPPRLRRSGAGAVLAVGVLQAVAIAVTGALWFLRGVFAGGSCSPSCDWGTADAAGMLFGGAILASLALTAVAAVVAWRTGRDLAWVPLVSASVVVAGYLAAAVVFDAAMR

Radius of gyration: 20.83 Å; Cα contacts (8 Å, |Δi|>4): 79; chains: 1; bounding box: 47×16×78 Å

Nearest PDB structures (foldseek):
  5d57-assembly2_F  TM=6.873E-01  e=6.884E+00  Escherichia coli K-12
  6grj-assembly1_D  TM=4.326E-01  e=9.610E+00  Aeromonas hydrophila
  6h2f-assembly1_J  TM=3.758E-01  e=4.932E+00  Aeromonas hydrophila subsp. hydrophila AL09-71

Solvent-accessible surface area (backbone atoms only — not comparable to full-atom values): 6276 Å² total; per-residue (Å²): 139,80,79,83,80,74,72,80,74,71,85,59,63,65,62,54,48,52,49,56,40,50,48,52,32,51,48,47,51,51,52,52,48,51,54,50,48,52,49,60,66,58,44,76,81,62,57,40,100,78,43,41,63,69,51,34,53,50,18,51,50,47,30,53,48,26,48,52,50,27,52,49,54,42,53,52,47,52,53,49,25,71,74,67,75,49,89,58,72,63,52,39,56,55,29,32,52,46,35,53,50,25,43,54,53,21,48,54,47,28,62,61,26,42,91

pLDDT: mean 72.79, std 11.31, range [39.0, 88.75]

Mean predicted aligned error: 10.71 Å

Organism: NCBI:txid273677

Secondary structure (DSSP, 8-state):
-PPP------TTHHHHHHHHHHHHHHHHHHHHHHHHHHHHHHHTTT--TT--HHHHHHHHHHHHHHHHHHHHHHHHHHHHHHHH----TTHHHHHHHHHHHHHHHHHHHHHHHT-

Foldseek 3Di:
DDPPDDPPDPPPVQVVLLVVLVVVLVVLCVVLVVVVVCCVVVLVVQADPQFDVVLLVVLVVLLVVLNVVLVVQSVVLVVCCVVPVDRPSCRSVVSSVSNVVSSVVSVVSNVVRRD